Protein AF-A0A1X0VDM2-F1 (afdb_monomer)

Mean predicted aligned error: 9.05 Å

Secondary structure (DSSP, 8-state):
--GGGTTTEESSS-EE--HHHHHHHHHHHTTSS-GGGTSS---HHHHHHHHHHTT-EEE-TTS--TTPEEEESGGGGSSTT---EEEEESSSSSEEEE--SSTTS-TT--SEEEEHHHHHHHTT---EEEEE----

Foldseek 3Di:
DDPVLALFDQDVNHTAHDQVSQLVNVCVVVVLADCVQVVDDDAQLCSVVRLVVRVWDWDDQQAAAAFKKKKFWDNRPPDDPIDIGIFTARGRHFWTKTQDPDPPPDDPCRIDIDGRVVVCVVVVNTDMIIIGRPDD

Solvent-accessible surface area (backbone atoms only — not comparable to full-atom values): 7764 Å² total; per-residue (Å²): 133,71,71,78,53,43,81,38,35,64,66,93,81,50,59,41,38,46,26,38,40,40,44,57,51,51,38,49,75,69,61,70,44,67,68,69,66,73,75,48,96,75,45,55,54,45,46,66,59,51,40,48,74,57,58,31,43,81,46,58,90,92,68,52,38,58,69,18,37,40,43,32,22,58,70,27,46,72,46,95,88,31,64,51,50,30,26,29,25,73,35,71,62,52,40,28,38,29,31,44,95,71,75,84,84,54,87,88,55,43,63,45,79,45,51,42,62,68,51,36,54,75,64,71,60,55,56,74,50,34,34,39,78,76,75,133

Structure (mmCIF, N/CA/C/O backbone):
data_AF-A0A1X0VDM2-F1
#
_entry.id   AF-A0A1X0VDM2-F1
#
loop_
_atom_site.group_PDB
_atom_site.id
_atom_site.type_symbol
_atom_site.label_atom_id
_atom_site.label_alt_id
_atom_site.label_comp_id
_atom_site.label_asym_id
_atom_site.label_entity_id
_atom_site.label_seq_id
_atom_site.pdbx_PDB_ins_code
_atom_site.Cartn_x
_atom_site.Cartn_y
_atom_site.Cartn_z
_atom_site.occupancy
_atom_site.B_iso_or_equiv
_atom_site.auth_seq_id
_atom_site.auth_comp_id
_atom_site.auth_asym_id
_atom_site.auth_atom_id
_atom_site.pdbx_PDB_model_num
ATOM 1 N N . MET A 1 1 ? 23.380 7.566 5.201 1.00 39.78 1 MET A N 1
ATOM 2 C CA . MET A 1 1 ? 22.146 7.650 4.392 1.00 39.78 1 MET A CA 1
ATOM 3 C C . MET A 1 1 ? 21.214 8.584 5.144 1.00 39.78 1 MET A C 1
ATOM 5 O O . MET A 1 1 ? 21.012 8.347 6.327 1.00 39.78 1 MET A O 1
ATOM 9 N N . GLN A 1 2 ? 20.805 9.698 4.536 1.00 29.64 2 GLN A N 1
ATOM 10 C CA . GLN A 1 2 ? 20.009 10.733 5.207 1.00 29.64 2 GLN A CA 1
ATOM 11 C C . GLN A 1 2 ? 18.543 10.285 5.269 1.00 29.64 2 GLN A C 1
ATOM 13 O O . GLN A 1 2 ? 17.943 10.004 4.233 1.00 29.64 2 GLN A O 1
ATOM 18 N N . TRP A 1 3 ? 18.012 10.124 6.481 1.00 36.47 3 TRP A N 1
ATOM 19 C CA . TRP A 1 3 ? 16.689 9.534 6.732 1.00 36.47 3 TRP A CA 1
ATOM 20 C C . TRP A 1 3 ? 15.545 10.450 6.274 1.00 36.47 3 TRP A C 1
ATOM 22 O O . TRP A 1 3 ? 14.532 9.976 5.775 1.00 36.47 3 TRP A O 1
ATOM 32 N N . ASP A 1 4 ? 15.795 11.755 6.320 1.00 36.75 4 ASP A N 1
ATOM 33 C CA . ASP A 1 4 ? 15.017 12.868 5.770 1.00 36.75 4 ASP A CA 1
ATOM 34 C C . ASP A 1 4 ? 14.773 12.797 4.248 1.00 36.75 4 ASP A C 1
ATOM 36 O O . ASP A 1 4 ? 13.911 13.502 3.730 1.00 36.75 4 ASP A O 1
ATOM 40 N N . LEU A 1 5 ? 15.488 11.934 3.514 1.00 39.69 5 LEU A N 1
ATOM 41 C CA . LEU A 1 5 ? 15.290 11.747 2.070 1.00 39.69 5 LEU A CA 1
ATOM 42 C C . LEU A 1 5 ? 14.244 10.676 1.716 1.00 39.69 5 LEU A C 1
ATOM 44 O O . LEU A 1 5 ? 13.891 10.568 0.542 1.00 39.69 5 LEU A O 1
ATOM 48 N N . ARG A 1 6 ? 13.749 9.896 2.691 1.00 48.69 6 ARG A N 1
ATOM 49 C CA . ARG A 1 6 ? 12.712 8.870 2.465 1.00 48.69 6 ARG A CA 1
ATOM 50 C C . ARG A 1 6 ? 11.287 9.420 2.479 1.00 48.69 6 ARG A C 1
ATOM 52 O O . ARG A 1 6 ? 10.443 8.949 1.722 1.00 48.69 6 ARG A O 1
ATOM 59 N N . ASP A 1 7 ? 11.039 10.453 3.277 1.00 48.81 7 ASP A N 1
ATOM 60 C CA . ASP A 1 7 ? 9.695 10.978 3.565 1.00 48.81 7 ASP A CA 1
ATOM 61 C C . ASP A 1 7 ? 9.155 11.958 2.505 1.00 48.81 7 ASP A C 1
ATOM 63 O O . ASP A 1 7 ? 8.224 12.723 2.765 1.00 48.81 7 ASP A O 1
ATOM 67 N N . GLY A 1 8 ? 9.729 11.944 1.299 1.00 48.22 8 GLY A N 1
ATOM 68 C CA . GLY A 1 8 ? 9.363 12.849 0.214 1.00 48.22 8 GLY A CA 1
ATOM 69 C C . GLY A 1 8 ? 10.440 13.886 -0.088 1.00 48.22 8 GLY A C 1
ATOM 70 O O . GLY A 1 8 ? 10.322 15.048 0.304 1.00 48.22 8 GLY A O 1
ATOM 71 N N . LYS A 1 9 ? 11.469 13.514 -0.858 1.00 46.72 9 LYS A N 1
ATOM 72 C CA . LYS A 1 9 ? 12.437 14.499 -1.364 1.00 46.72 9 LYS A CA 1
ATOM 73 C C . LYS A 1 9 ? 11.726 15.451 -2.329 1.00 46.72 9 LYS A C 1
ATOM 75 O O . LYS A 1 9 ? 11.264 14.999 -3.372 1.00 46.72 9 LYS A O 1
ATOM 80 N N . GLN A 1 10 ? 11.688 16.753 -2.042 1.00 44.59 10 GLN A N 1
ATOM 81 C CA . GLN A 1 10 ? 11.308 17.753 -3.047 1.00 44.59 10 GLN A CA 1
ATOM 82 C C . GLN A 1 10 ? 12.467 17.995 -4.026 1.00 44.59 10 GLN A C 1
ATOM 84 O O . GLN A 1 10 ? 13.586 18.269 -3.598 1.00 44.59 10 GLN A O 1
ATOM 89 N N . ALA A 1 11 ? 12.193 17.858 -5.325 1.00 46.78 11 ALA A N 1
ATOM 90 C CA . ALA A 1 11 ? 13.098 18.061 -6.460 1.00 46.78 11 ALA A CA 1
ATOM 91 C C . ALA A 1 11 ? 13.665 19.488 -6.654 1.00 46.78 11 ALA A C 1
ATOM 93 O O . ALA A 1 11 ? 14.471 19.956 -5.861 1.00 46.78 11 ALA A O 1
ATOM 94 N N . ASP A 1 12 ? 13.406 20.246 -7.728 1.00 52.31 12 ASP A N 1
ATOM 95 C CA . ASP A 1 12 ? 12.441 20.187 -8.858 1.00 52.31 12 ASP A CA 1
ATOM 96 C C . ASP A 1 12 ? 10.944 20.471 -8.570 1.00 52.31 12 ASP A C 1
ATOM 98 O O . ASP A 1 12 ? 10.177 20.662 -9.510 1.00 52.31 12 ASP A O 1
ATOM 102 N N . LYS A 1 13 ? 10.554 20.657 -7.296 1.00 49.94 13 LYS A N 1
ATOM 103 C CA . LYS A 1 13 ? 9.160 20.814 -6.799 1.00 49.94 13 LYS A CA 1
ATOM 104 C C . LYS A 1 13 ? 8.282 19.550 -6.862 1.00 49.94 13 LYS A C 1
ATOM 106 O O . LYS A 1 13 ? 7.169 19.590 -6.341 1.00 49.94 13 LYS A O 1
ATOM 111 N N . THR A 1 14 ? 8.752 18.431 -7.413 1.00 44.50 14 THR A N 1
ATOM 112 C CA . THR A 1 14 ? 8.090 17.122 -7.295 1.00 44.50 14 THR A CA 1
ATOM 113 C C . THR A 1 14 ? 8.536 16.421 -6.012 1.00 44.50 14 THR A C 1
ATOM 115 O O . THR A 1 14 ? 9.723 16.417 -5.693 1.00 44.50 14 THR A O 1
ATOM 118 N N . THR A 1 15 ? 7.600 15.829 -5.267 1.00 51.06 15 THR A N 1
ATOM 119 C CA . THR A 1 15 ? 7.900 15.040 -4.062 1.00 51.06 15 THR A CA 1
ATOM 120 C C . THR A 1 15 ? 8.117 13.573 -4.439 1.00 51.06 15 THR A C 1
ATOM 122 O O . THR A 1 15 ? 7.184 12.910 -4.886 1.00 51.06 15 THR A O 1
ATOM 125 N N . TYR A 1 16 ? 9.335 13.064 -4.256 1.00 52.09 16 TYR A N 1
ATOM 126 C CA . TYR A 1 16 ? 9.711 11.679 -4.553 1.00 52.09 16 TYR A CA 1
ATOM 127 C C . TYR A 1 16 ? 9.635 10.811 -3.290 1.00 52.09 16 TYR A C 1
ATOM 129 O O . TYR A 1 16 ? 10.348 11.080 -2.323 1.00 52.09 16 TYR A O 1
ATOM 137 N N . PHE A 1 17 ? 8.805 9.766 -3.318 1.00 59.94 17 PHE A N 1
ATOM 138 C CA . PHE A 1 17 ? 8.637 8.792 -2.233 1.00 59.94 17 PHE A CA 1
ATOM 139 C C . PHE A 1 17 ? 9.141 7.406 -2.656 1.00 59.94 17 PHE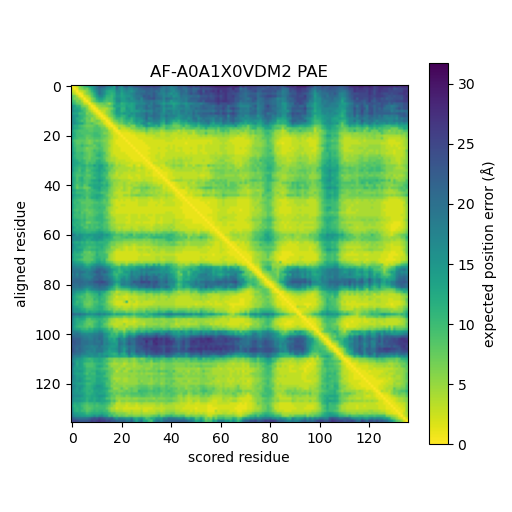 A C 1
ATOM 141 O O . PHE A 1 17 ? 8.863 6.979 -3.777 1.00 59.94 17 PHE A O 1
ATOM 148 N N . ASP A 1 18 ? 9.767 6.653 -1.747 1.00 65.94 18 ASP A N 1
ATOM 149 C CA . ASP A 1 18 ? 9.856 5.191 -1.891 1.00 65.94 18 ASP A CA 1
ATOM 150 C C . ASP A 1 18 ? 8.432 4.589 -1.882 1.00 65.94 18 ASP A C 1
ATOM 152 O O . ASP A 1 18 ? 7.513 5.165 -1.293 1.00 65.94 18 ASP A O 1
ATOM 156 N N . CYS A 1 19 ? 8.229 3.412 -2.491 1.00 71.00 19 CYS A N 1
ATOM 157 C CA . CYS A 1 19 ? 6.906 2.762 -2.525 1.00 71.00 19 CYS A CA 1
ATOM 158 C C . CYS A 1 19 ? 6.287 2.600 -1.125 1.00 71.00 19 CYS A C 1
ATOM 160 O O . CYS A 1 19 ? 5.127 2.958 -0.924 1.00 71.00 19 CYS A O 1
ATOM 162 N N . SER A 1 20 ? 7.086 2.172 -0.141 1.00 73.19 20 SER A N 1
ATOM 163 C CA . SER A 1 20 ? 6.630 2.068 1.247 1.00 73.19 20 SER A CA 1
ATOM 164 C C . SER A 1 20 ? 6.388 3.444 1.863 1.00 73.19 20 SER A C 1
ATOM 166 O O . SER A 1 20 ? 5.318 3.664 2.418 1.00 73.19 20 SER A O 1
ATOM 168 N N . SER A 1 21 ? 7.306 4.404 1.720 1.00 72.56 21 SER A N 1
ATOM 169 C CA . SER A 1 21 ? 7.136 5.763 2.260 1.00 72.56 21 SER A CA 1
ATOM 170 C C . SER A 1 21 ? 5.873 6.469 1.748 1.00 72.56 21 SER A C 1
ATOM 172 O O . SER A 1 21 ? 5.241 7.200 2.509 1.00 72.56 21 SER A O 1
ATOM 174 N N . PHE A 1 22 ? 5.445 6.205 0.507 1.00 77.38 22 PHE A N 1
ATOM 175 C CA . PHE A 1 22 ? 4.149 6.666 -0.002 1.00 77.38 22 PHE A CA 1
ATOM 176 C C . PHE A 1 22 ? 2.979 6.109 0.825 1.00 77.38 22 PHE A C 1
ATOM 178 O O . PHE A 1 22 ? 2.132 6.882 1.273 1.00 77.38 22 PHE A O 1
ATOM 185 N N . VAL A 1 23 ? 2.963 4.797 1.096 1.00 83.56 23 VAL A N 1
ATOM 186 C CA . VAL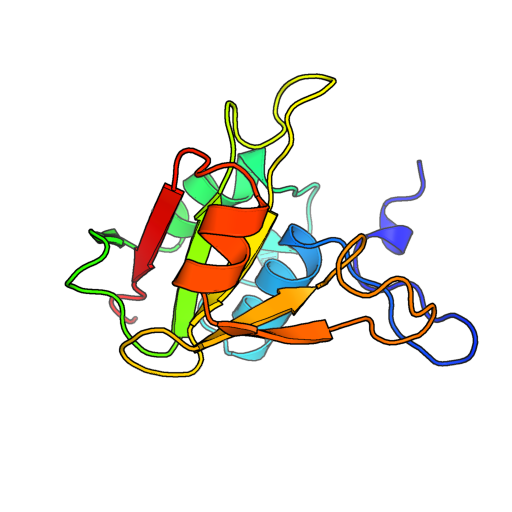 A 1 23 ? 1.961 4.178 1.978 1.00 83.56 23 VAL A CA 1
ATOM 187 C C . VAL A 1 23 ? 2.022 4.799 3.374 1.00 83.56 23 VAL A C 1
ATOM 189 O O . VAL A 1 23 ? 0.997 5.265 3.869 1.00 83.56 23 VAL A O 1
ATOM 192 N N . TYR A 1 24 ? 3.210 4.902 3.984 1.00 81.69 24 TYR A N 1
ATOM 193 C CA . TYR A 1 24 ? 3.343 5.463 5.334 1.00 81.69 24 TYR A CA 1
ATOM 194 C C . TYR A 1 24 ? 2.799 6.903 5.426 1.00 81.69 24 TYR A C 1
ATOM 196 O O . TYR A 1 24 ? 2.100 7.256 6.383 1.00 81.69 24 TYR A O 1
ATOM 204 N N . TYR A 1 25 ? 3.075 7.724 4.408 1.00 79.12 25 TYR A N 1
ATOM 205 C CA . TYR A 1 25 ? 2.565 9.088 4.293 1.00 79.12 25 TYR A CA 1
ATOM 206 C C . TYR A 1 25 ? 1.036 9.126 4.148 1.00 79.12 25 TYR A C 1
ATOM 208 O O . TYR A 1 25 ? 0.375 9.869 4.879 1.00 79.12 25 TYR A O 1
ATOM 216 N N . VAL A 1 26 ? 0.464 8.319 3.245 1.00 82.06 26 VAL A N 1
ATOM 217 C CA . VAL A 1 26 ? -0.988 8.259 3.001 1.00 82.06 26 VAL A CA 1
ATOM 218 C C . VAL A 1 26 ? -1.739 7.806 4.251 1.00 82.06 26 VAL A C 1
ATOM 220 O O . VAL A 1 26 ? -2.682 8.483 4.656 1.00 82.06 26 VAL A O 1
ATOM 223 N N . LEU A 1 27 ? -1.297 6.735 4.915 1.00 85.44 27 LEU A N 1
ATOM 224 C CA . LEU A 1 27 ? -1.956 6.214 6.118 1.00 85.44 27 LEU A CA 1
ATOM 225 C C . LEU A 1 27 ? -1.930 7.215 7.279 1.00 85.44 27 LEU A C 1
ATOM 227 O O . LEU A 1 27 ? -2.943 7.410 7.952 1.00 85.44 27 LEU A O 1
ATOM 231 N N . ASN A 1 28 ? -0.811 7.922 7.471 1.00 83.94 28 ASN A N 1
ATOM 232 C CA . ASN A 1 28 ? -0.726 8.979 8.479 1.00 83.94 28 ASN A CA 1
ATOM 233 C C . ASN A 1 28 ? -1.610 10.190 8.126 1.00 83.94 28 ASN A C 1
ATOM 235 O O . ASN A 1 28 ? -2.248 10.76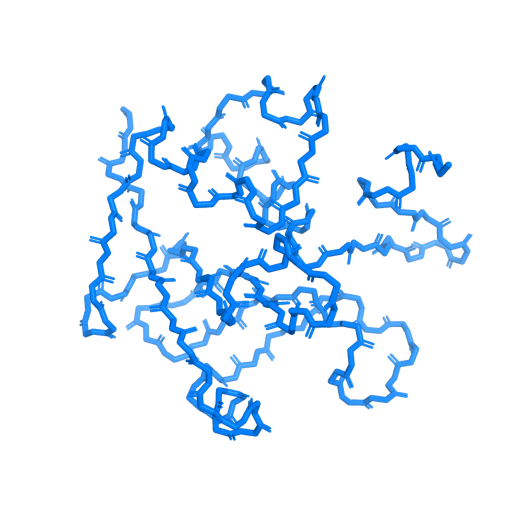2 9.006 1.00 83.94 28 ASN A O 1
ATOM 239 N N . LYS A 1 29 ? -1.695 10.577 6.844 1.00 81.75 29 LYS A N 1
ATOM 240 C CA . LYS A 1 29 ? -2.586 11.661 6.391 1.00 81.75 29 LYS A CA 1
ATOM 241 C C . LYS A 1 29 ? -4.069 11.300 6.470 1.00 81.75 29 LYS A C 1
ATOM 243 O O . LYS A 1 29 ? -4.875 12.188 6.725 1.00 81.75 29 LYS A O 1
ATOM 248 N N . ALA A 1 30 ? -4.413 10.028 6.290 1.00 81.75 30 ALA A N 1
ATOM 249 C CA . ALA A 1 30 ? -5.764 9.502 6.466 1.00 81.75 30 ALA A CA 1
ATOM 250 C C . ALA A 1 30 ? -6.156 9.306 7.944 1.00 81.75 30 ALA A C 1
ATOM 252 O O . ALA A 1 30 ? -7.320 9.047 8.230 1.00 81.75 30 ALA A O 1
ATOM 253 N N . GLY A 1 31 ? -5.205 9.400 8.885 1.00 84.38 31 GLY A N 1
ATOM 254 C CA . GLY A 1 31 ? -5.434 9.085 10.300 1.00 84.38 31 GLY A CA 1
ATOM 255 C C . GLY A 1 31 ? -5.636 7.589 10.579 1.00 84.38 31 GLY A C 1
ATOM 256 O O . GLY A 1 31 ? -6.088 7.224 11.661 1.00 84.38 31 GLY A O 1
ATOM 257 N N . ALA A 1 32 ? -5.294 6.720 9.623 1.00 83.62 32 ALA A N 1
ATOM 258 C CA . ALA A 1 32 ? -5.556 5.281 9.680 1.00 83.62 32 ALA A CA 1
ATOM 259 C C . ALA A 1 32 ? -4.564 4.500 10.572 1.00 83.62 32 ALA A C 1
ATOM 261 O O . ALA A 1 32 ? -4.693 3.288 10.742 1.00 83.62 32 ALA A O 1
ATOM 262 N N . TRP A 1 33 ? -3.577 5.193 11.150 1.00 86.38 33 TRP A N 1
ATOM 263 C CA . TRP A 1 33 ? -2.667 4.690 12.180 1.00 86.38 33 TRP A CA 1
ATOM 264 C C . TRP A 1 33 ? -2.014 5.848 12.959 1.00 86.38 33 TRP A C 1
ATOM 266 O O . TRP A 1 33 ? -2.349 7.013 12.747 1.00 86.38 33 TRP A O 1
ATOM 276 N N . ASP A 1 34 ? -1.092 5.543 13.874 1.00 83.81 34 ASP A N 1
ATOM 277 C CA . ASP A 1 34 ? -0.434 6.541 14.727 1.00 83.81 34 ASP A CA 1
ATOM 278 C C . ASP A 1 34 ? 0.817 7.187 14.087 1.00 83.81 34 ASP A C 1
ATOM 280 O O . ASP A 1 34 ? 1.602 6.538 13.398 1.00 83.81 34 ASP A O 1
ATOM 284 N N . ASN A 1 35 ? 1.063 8.470 14.369 1.00 80.38 35 ASN A N 1
ATOM 285 C CA . ASN A 1 35 ? 2.203 9.220 13.819 1.00 80.38 35 ASN A CA 1
ATOM 286 C C . ASN A 1 35 ? 3.577 8.718 14.332 1.00 80.38 35 ASN A C 1
ATOM 288 O O . ASN A 1 35 ? 4.617 9.060 13.773 1.00 80.38 35 ASN A O 1
ATOM 292 N N . SER A 1 36 ? 3.626 7.888 15.380 1.00 81.44 36 SER A N 1
ATOM 293 C CA . SER A 1 36 ? 4.855 7.204 15.811 1.00 81.44 36 SER A CA 1
ATOM 294 C C . SER A 1 36 ? 5.468 6.313 14.724 1.00 81.44 36 SER A C 1
ATOM 296 O O . SER A 1 36 ? 6.694 6.200 14.685 1.00 81.44 36 SER A O 1
ATOM 298 N N . TYR A 1 37 ? 4.671 5.771 13.794 1.00 80.12 37 TYR A N 1
ATOM 299 C CA . TYR A 1 37 ? 5.173 4.978 12.664 1.00 80.12 37 TYR A CA 1
ATOM 300 C C . TYR A 1 37 ? 6.061 5.791 11.702 1.00 80.12 37 TYR A C 1
ATOM 302 O O . TYR A 1 37 ? 7.014 5.241 11.154 1.00 80.12 37 TYR A O 1
ATOM 310 N N . LEU A 1 38 ? 5.828 7.105 11.565 1.00 75.62 38 LEU A N 1
ATOM 311 C CA . LEU A 1 38 ? 6.699 8.016 10.803 1.00 75.62 38 LEU A CA 1
ATOM 312 C C . LEU A 1 38 ? 7.926 8.499 11.591 1.00 75.62 38 LEU A C 1
ATOM 314 O O . LEU A 1 38 ? 8.907 8.936 11.002 1.00 75.62 38 LEU A O 1
ATOM 318 N N . ARG A 1 39 ? 7.906 8.437 12.927 1.00 75.56 39 ARG A N 1
ATOM 319 C CA . ARG A 1 39 ? 8.973 8.992 13.788 1.00 75.56 39 ARG A CA 1
ATOM 320 C C . ARG A 1 39 ? 10.170 8.056 13.984 1.00 75.56 39 ARG A C 1
ATOM 322 O O . ARG A 1 39 ? 11.008 8.304 14.850 1.00 75.56 39 ARG A O 1
ATOM 329 N N . ARG A 1 40 ? 10.256 6.981 13.201 1.00 75.56 40 ARG A N 1
ATOM 330 C CA . ARG A 1 40 ? 11.345 6.000 13.236 1.00 75.56 40 ARG A CA 1
ATOM 331 C C . ARG A 1 40 ? 11.689 5.486 11.844 1.00 75.56 40 ARG A C 1
ATOM 333 O O . ARG A 1 40 ? 10.923 5.656 10.897 1.00 75.56 40 ARG A O 1
ATOM 340 N N . SER A 1 41 ? 12.812 4.777 11.746 1.00 69.25 41 SER A N 1
ATOM 341 C CA . SER A 1 41 ? 13.168 4.017 10.550 1.00 69.25 41 SER A CA 1
ATOM 342 C C . SER A 1 41 ? 12.044 3.053 10.161 1.00 69.25 41 SER A C 1
ATOM 344 O O . SER A 1 41 ? 11.558 2.266 10.979 1.00 69.25 41 SER A O 1
ATOM 346 N N . HIS A 1 42 ? 11.656 3.121 8.892 1.00 69.00 42 HIS A N 1
ATOM 347 C CA . HIS A 1 42 ? 10.623 2.293 8.294 1.00 69.00 42 HIS A CA 1
ATOM 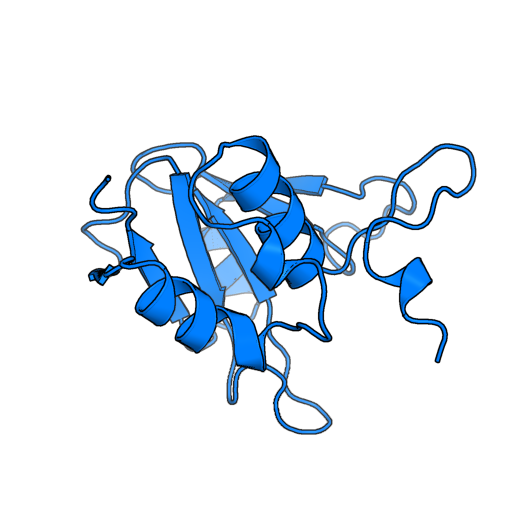348 C C . HIS A 1 42 ? 10.955 1.985 6.824 1.00 69.00 42 HIS A C 1
ATOM 350 O O . HIS A 1 42 ? 11.735 2.703 6.186 1.00 69.00 42 HIS A O 1
ATOM 356 N N . TYR A 1 43 ? 10.448 0.856 6.325 1.00 72.50 43 TYR A N 1
ATOM 357 C CA . TYR A 1 43 ? 10.590 0.358 4.951 1.00 72.50 43 TYR A CA 1
ATOM 358 C C . TYR A 1 43 ? 9.573 -0.767 4.689 1.00 72.50 43 TYR A C 1
ATOM 360 O O . TYR A 1 43 ? 8.847 -1.173 5.593 1.00 72.50 43 TYR A O 1
ATOM 368 N N . THR A 1 44 ? 9.535 -1.316 3.473 1.00 73.56 44 THR A N 1
ATOM 369 C CA . THR A 1 44 ? 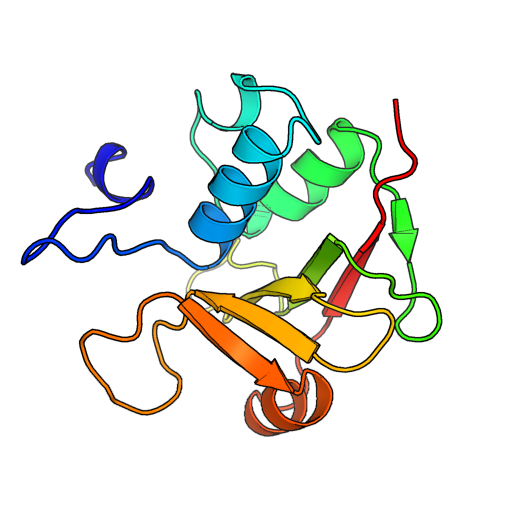8.611 -2.402 3.090 1.00 73.56 44 THR A CA 1
ATOM 370 C C . THR A 1 44 ? 8.629 -3.592 4.061 1.00 73.56 44 THR A C 1
ATOM 372 O O . THR A 1 44 ? 7.574 -4.112 4.410 1.00 73.56 44 THR A O 1
ATOM 375 N N . GLY A 1 45 ? 9.805 -3.965 4.575 1.00 72.75 45 GLY A N 1
ATOM 376 C CA . GLY A 1 45 ? 9.966 -5.079 5.513 1.00 72.75 45 GLY A CA 1
ATOM 377 C C . GLY A 1 45 ? 9.434 -4.810 6.922 1.00 72.75 45 GLY A C 1
ATOM 378 O O . GLY A 1 45 ? 9.110 -5.760 7.626 1.00 72.75 45 GLY A O 1
ATOM 379 N N . THR A 1 46 ? 9.285 -3.544 7.331 1.00 80.62 46 THR A N 1
ATOM 380 C CA . THR A 1 46 ? 8.558 -3.195 8.566 1.00 80.62 46 THR A CA 1
ATOM 381 C C . THR A 1 46 ? 7.066 -3.003 8.321 1.00 80.62 46 THR A C 1
ATOM 383 O O . THR A 1 46 ? 6.281 -3.258 9.227 1.00 80.62 46 THR A O 1
ATOM 386 N N . LEU A 1 47 ? 6.656 -2.607 7.107 1.00 84.44 47 LEU A N 1
ATOM 387 C CA . LEU A 1 47 ? 5.271 -2.234 6.798 1.00 84.44 47 LEU A CA 1
ATOM 388 C C . LEU A 1 47 ? 4.256 -3.323 7.174 1.00 84.44 47 LEU A C 1
ATOM 390 O O . LEU A 1 47 ? 3.253 -3.001 7.801 1.00 84.44 47 LEU A O 1
ATOM 394 N N . ARG A 1 48 ? 4.528 -4.603 6.869 1.00 86.44 48 ARG A N 1
ATOM 395 C CA . ARG A 1 48 ? 3.633 -5.718 7.243 1.00 86.44 48 ARG A CA 1
ATOM 396 C C . ARG A 1 48 ? 3.386 -5.770 8.753 1.00 86.44 48 ARG A C 1
ATOM 398 O O . ARG A 1 48 ? 2.240 -5.805 9.187 1.00 86.44 48 ARG A O 1
ATOM 405 N N . GLN A 1 49 ? 4.450 -5.741 9.554 1.00 86.56 49 GLN A N 1
ATOM 406 C CA . GLN A 1 49 ? 4.326 -5.783 11.012 1.00 86.56 49 GLN A CA 1
ATOM 407 C C . GLN A 1 49 ? 3.686 -4.503 11.567 1.00 86.56 49 GLN A C 1
ATOM 409 O O . GLN A 1 49 ? 2.955 -4.561 12.551 1.00 86.56 49 GLN A O 1
ATOM 414 N N . ASP A 1 50 ? 3.928 -3.360 10.929 1.00 88.44 50 ASP A N 1
ATOM 415 C CA . ASP A 1 50 ? 3.405 -2.060 11.351 1.00 88.44 50 ASP A CA 1
ATOM 416 C C . ASP A 1 50 ? 1.895 -1.943 11.114 1.00 88.44 50 ASP A C 1
ATOM 418 O O . ASP A 1 50 ? 1.185 -1.431 11.976 1.00 88.44 50 ASP A O 1
ATOM 422 N N . LEU A 1 51 ? 1.391 -2.491 10.004 1.00 89.00 51 LEU A N 1
ATOM 423 C CA . LEU A 1 51 ? -0.042 -2.624 9.728 1.00 89.00 51 LEU A CA 1
ATOM 424 C C . LEU A 1 51 ? -0.721 -3.532 10.762 1.00 89.00 51 LEU A C 1
ATOM 426 O O . LEU A 1 51 ? -1.687 -3.114 11.399 1.00 89.00 51 LEU A O 1
ATOM 430 N N . LEU A 1 52 ? -0.169 -4.728 11.003 1.00 88.94 52 LEU A N 1
ATOM 431 C CA . LEU A 1 52 ? -0.682 -5.664 12.014 1.00 88.94 52 LEU A CA 1
ATOM 432 C C . LEU A 1 52 ? -0.692 -5.034 13.422 1.00 88.94 52 LEU A C 1
ATOM 434 O O . LEU A 1 52 ? -1.690 -5.112 14.135 1.00 88.94 52 LEU A O 1
ATOM 438 N N . ASN A 1 53 ? 0.379 -4.331 13.805 1.00 89.06 53 ASN A N 1
ATOM 439 C CA . ASN A 1 53 ? 0.465 -3.605 15.079 1.00 89.06 53 ASN A CA 1
ATOM 440 C C . ASN A 1 53 ? -0.490 -2.399 15.153 1.00 89.06 53 ASN A C 1
ATOM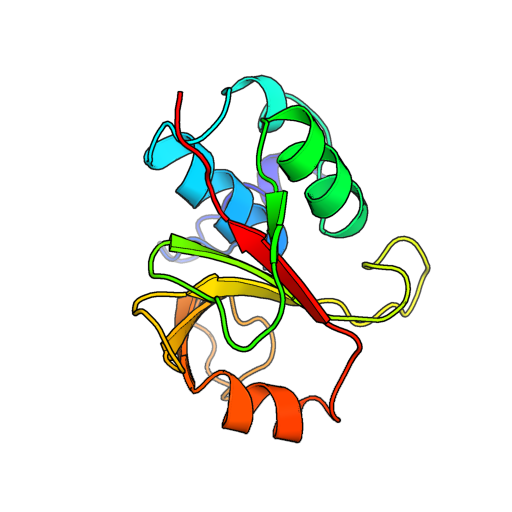 442 O O . ASN A 1 53 ? -0.885 -1.989 16.244 1.00 89.06 53 ASN A O 1
ATOM 446 N N . ALA A 1 54 ? -0.857 -1.806 14.013 1.00 88.12 54 ALA A N 1
ATOM 447 C CA . ALA A 1 54 ? -1.871 -0.759 13.919 1.00 88.12 54 ALA A CA 1
ATOM 448 C C . ALA A 1 54 ? -3.315 -1.303 13.944 1.00 88.12 54 ALA A C 1
ATOM 450 O O . ALA A 1 54 ? -4.247 -0.499 13.955 1.00 88.12 54 ALA A O 1
ATOM 451 N N . GLY A 1 55 ? -3.501 -2.628 13.988 1.00 88.81 55 GLY A N 1
ATOM 452 C CA . GLY A 1 55 ? -4.806 -3.294 14.030 1.00 88.81 55 GLY A CA 1
ATOM 453 C C . GLY A 1 55 ? -5.380 -3.663 12.660 1.00 88.81 55 GLY A C 1
ATOM 454 O O . GLY A 1 55 ? -6.536 -4.059 12.586 1.00 88.81 55 GLY A O 1
ATOM 455 N N . TRP A 1 56 ? -4.605 -3.541 11.580 1.00 91.75 56 TRP A N 1
ATOM 456 C CA . TRP A 1 56 ? -5.035 -3.983 10.253 1.00 91.75 56 TRP A CA 1
ATOM 457 C C . TRP A 1 56 ? -5.001 -5.511 10.163 1.00 91.75 56 TRP A C 1
ATOM 459 O O . TRP A 1 56 ? -4.144 -6.157 10.769 1.00 91.75 56 TRP A O 1
ATOM 469 N N . VAL A 1 57 ? -5.902 -6.087 9.369 1.00 91.81 57 VAL A N 1
ATOM 470 C CA . VAL A 1 57 ? -5.988 -7.540 9.152 1.00 91.81 57 VAL A CA 1
ATOM 471 C C . VAL A 1 57 ? -5.546 -7.900 7.744 1.00 91.81 57 VAL A C 1
ATOM 473 O O . VAL A 1 57 ? -5.783 -7.150 6.802 1.00 91.81 57 VAL A O 1
ATOM 476 N N . GLU A 1 58 ? -4.901 -9.052 7.598 1.00 91.38 58 GLU A N 1
ATOM 477 C CA . GLU A 1 58 ? -4.533 -9.584 6.288 1.00 91.38 58 GLU A CA 1
ATOM 478 C C . GLU A 1 58 ? -5.772 -10.189 5.604 1.00 91.38 58 GLU A C 1
ATOM 480 O O . GLU A 1 58 ? -6.525 -10.932 6.236 1.00 91.38 58 GLU A O 1
ATOM 485 N N . VAL A 1 59 ? -5.992 -9.856 4.331 1.00 89.69 59 VAL A N 1
ATOM 486 C CA . VAL A 1 59 ? -7.117 -10.328 3.508 1.00 89.69 59 VAL A CA 1
ATOM 487 C C . VAL A 1 59 ? -6.607 -10.974 2.220 1.00 89.69 59 VAL A C 1
ATOM 489 O O . VAL A 1 59 ? -5.517 -10.659 1.738 1.00 89.69 59 VAL A O 1
ATOM 492 N N . ASP A 1 60 ? -7.386 -11.898 1.655 1.00 86.12 60 ASP A N 1
ATOM 493 C CA . ASP A 1 60 ? -7.072 -12.487 0.352 1.00 86.12 60 ASP A CA 1
ATOM 494 C C . ASP A 1 60 ? -7.512 -11.588 -0.818 1.00 86.12 60 ASP A C 1
ATOM 496 O O . ASP A 1 60 ? -8.283 -10.640 -0.659 1.00 86.12 60 ASP A O 1
ATOM 500 N N . GLY A 1 61 ? -7.017 -11.901 -2.019 1.00 78.19 61 GLY A N 1
ATOM 501 C CA . GLY A 1 61 ? -7.232 -11.096 -3.225 1.00 78.19 61 GLY A CA 1
ATOM 502 C C . GLY A 1 61 ? -8.678 -10.970 -3.707 1.00 78.19 61 GLY A C 1
ATOM 503 O O . GLY A 1 61 ? -8.943 -10.110 -4.538 1.00 78.19 61 GLY A O 1
ATOM 504 N N . ASN A 1 62 ? -9.616 -11.776 -3.200 1.00 79.25 62 ASN A N 1
ATOM 505 C CA . ASN A 1 62 ? -11.037 -11.662 -3.546 1.00 79.25 62 ASN A CA 1
ATOM 506 C C . ASN A 1 62 ? -11.804 -10.728 -2.595 1.00 79.25 62 ASN A C 1
ATOM 508 O O . ASN A 1 62 ? -12.952 -10.388 -2.875 1.00 79.25 62 ASN A O 1
ATOM 512 N N . HIS A 1 63 ? -11.189 -10.331 -1.477 1.00 83.69 63 HIS A N 1
ATOM 513 C CA . HIS A 1 63 ? -11.802 -9.507 -0.432 1.00 83.69 63 HIS A CA 1
ATOM 514 C C . HIS A 1 63 ? -11.200 -8.092 -0.345 1.00 83.69 63 HIS A C 1
ATOM 516 O O . HIS A 1 63 ? -11.523 -7.344 0.579 1.00 83.69 63 HIS A O 1
ATOM 522 N N . VAL A 1 64 ? -10.359 -7.706 -1.314 1.00 86.56 64 VAL A N 1
ATOM 523 C CA . VAL A 1 64 ? -9.752 -6.369 -1.373 1.00 86.56 64 VAL A CA 1
ATOM 524 C C . VAL A 1 64 ? -10.801 -5.269 -1.542 1.00 86.56 64 VAL A C 1
ATOM 526 O O . VAL A 1 64 ? -11.729 -5.353 -2.348 1.00 86.56 64 VAL A O 1
ATOM 529 N N . SER A 1 65 ? -10.635 -4.214 -0.758 1.00 87.94 65 SER A N 1
ATOM 530 C CA . SER A 1 65 ? -11.519 -3.056 -0.691 1.00 87.94 65 SER A CA 1
ATOM 531 C C . SER A 1 65 ? -10.751 -1.752 -0.896 1.00 87.94 65 SER A C 1
ATOM 533 O O . SER A 1 65 ? -9.537 -1.662 -0.712 1.00 87.94 65 SER A O 1
ATOM 535 N N . LYS A 1 66 ? -11.477 -0.688 -1.244 1.00 89.50 66 LYS A N 1
ATOM 536 C CA . LYS A 1 66 ? -10.909 0.652 -1.371 1.00 89.50 66 LYS A CA 1
ATOM 537 C C . LYS A 1 66 ? -10.224 1.091 -0.074 1.00 89.50 66 LYS A C 1
ATOM 539 O O . LYS A 1 66 ? -10.871 1.212 0.964 1.00 89.50 66 LYS A O 1
ATOM 544 N N . GLY A 1 67 ? -8.954 1.469 -0.183 1.00 87.31 67 GLY A N 1
ATOM 545 C CA . GLY A 1 67 ? -8.105 1.881 0.935 1.00 87.31 67 GLY A CA 1
ATOM 546 C C . GLY A 1 67 ? -7.203 0.770 1.472 1.00 87.31 67 GLY A C 1
ATOM 547 O O . GLY A 1 67 ? -6.306 1.076 2.258 1.00 87.31 6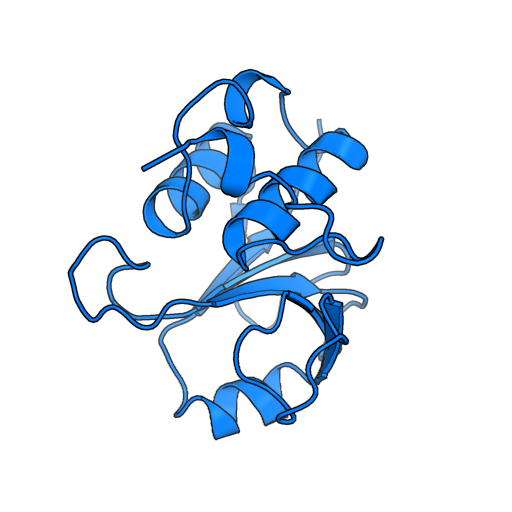7 GLY A O 1
ATOM 548 N N . ASP A 1 68 ? -7.386 -0.475 1.026 1.00 91.38 68 ASP A N 1
ATOM 549 C CA . ASP A 1 68 ? -6.543 -1.594 1.436 1.00 91.38 68 ASP A CA 1
ATOM 550 C C . ASP A 1 68 ? -5.115 -1.414 0.927 1.00 91.38 68 ASP A C 1
ATOM 552 O O . ASP A 1 68 ? -4.881 -0.917 -0.177 1.00 91.38 68 ASP A O 1
ATOM 556 N N . VAL A 1 69 ? -4.144 -1.824 1.736 1.00 90.69 69 VAL A N 1
ATOM 557 C CA . VAL A 1 69 ? -2.721 -1.728 1.406 1.00 90.69 69 VAL A CA 1
ATOM 558 C C . VAL A 1 69 ? -2.271 -3.035 0.779 1.00 90.69 69 VAL A C 1
ATOM 560 O O . VAL A 1 69 ? -2.469 -4.096 1.366 1.00 90.69 69 VAL A O 1
ATOM 563 N N . PHE A 1 70 ? -1.602 -2.966 -0.370 1.00 89.44 70 PHE A N 1
ATOM 564 C CA . PHE A 1 70 ? -0.927 -4.126 -0.942 1.00 89.44 70 PHE A CA 1
ATOM 565 C C . PHE A 1 70 ? 0.573 -4.103 -0.645 1.00 89.44 70 PHE A C 1
ATOM 567 O O . PHE A 1 70 ? 1.230 -3.056 -0.681 1.00 89.44 70 PHE A O 1
ATOM 574 N N . ILE A 1 71 ? 1.120 -5.290 -0.390 1.00 87.88 71 ILE A N 1
ATOM 575 C CA . ILE A 1 71 ? 2.550 -5.551 -0.269 1.00 87.88 71 ILE A CA 1
ATOM 576 C C . ILE A 1 71 ? 2.894 -6.714 -1.190 1.00 87.88 71 ILE A C 1
ATOM 578 O O . ILE A 1 71 ? 2.383 -7.816 -1.025 1.00 87.88 71 ILE A O 1
ATOM 582 N N . TRP A 1 72 ? 3.778 -6.470 -2.148 1.00 84.25 72 TRP A N 1
ATOM 583 C CA . TRP A 1 72 ? 4.333 -7.465 -3.054 1.00 84.25 72 TRP A CA 1
ATOM 584 C C . TRP A 1 72 ? 5.813 -7.714 -2.754 1.00 84.25 72 TRP A C 1
ATOM 586 O O . TRP A 1 72 ? 6.548 -6.781 -2.413 1.00 84.25 72 TRP A O 1
ATOM 596 N N . GLY A 1 73 ? 6.272 -8.935 -3.018 1.00 72.06 73 GLY A N 1
ATOM 597 C CA . GLY A 1 73 ? 7.680 -9.262 -3.225 1.00 72.06 73 GLY A CA 1
ATOM 598 C C . GLY A 1 73 ? 8.335 -10.116 -2.144 1.00 72.06 73 GLY A C 1
ATOM 599 O O . GLY A 1 73 ? 8.129 -9.927 -0.944 1.00 72.06 73 GLY A O 1
ATOM 600 N N . ASN A 1 74 ? 9.203 -11.022 -2.595 1.00 61.28 74 ASN A N 1
ATOM 601 C CA . ASN A 1 74 ? 9.868 -12.007 -1.749 1.00 61.28 74 ASN A CA 1
ATOM 602 C C . ASN A 1 74 ? 10.754 -11.331 -0.687 1.00 61.28 74 ASN A C 1
ATOM 604 O O . ASN A 1 74 ? 11.537 -10.421 -0.984 1.00 61.28 74 ASN A O 1
ATOM 608 N N . ASN A 1 75 ? 10.664 -11.815 0.554 1.00 60.16 75 ASN A N 1
ATOM 609 C CA . ASN A 1 75 ? 11.362 -11.282 1.732 1.00 60.16 75 ASN A CA 1
ATOM 610 C C . ASN A 1 75 ? 11.075 -9.796 2.051 1.00 60.16 75 ASN A C 1
ATOM 612 O O . ASN A 1 75 ? 11.797 -9.215 2.859 1.00 60.16 75 ASN A O 1
ATOM 616 N N . TYR A 1 76 ? 10.074 -9.155 1.431 1.00 62.38 76 TYR A N 1
ATOM 617 C CA . TYR A 1 76 ? 9.640 -7.773 1.714 1.00 62.38 76 TYR A CA 1
ATOM 618 C C . TYR A 1 76 ? 10.765 -6.712 1.714 1.00 62.38 76 TYR A C 1
ATOM 620 O O . TYR A 1 76 ? 10.690 -5.702 2.412 1.00 62.38 76 TYR A O 1
ATOM 628 N N . GLY A 1 77 ? 11.852 -6.939 0.968 1.00 53.00 77 GLY A N 1
ATOM 629 C CA . GLY A 1 77 ? 13.027 -6.056 0.977 1.00 53.00 77 GLY A CA 1
ATOM 630 C C . GLY A 1 77 ? 13.903 -6.136 2.240 1.00 53.00 77 GLY A C 1
ATOM 631 O O . GLY A 1 77 ? 14.759 -5.276 2.434 1.00 53.00 77 GLY A O 1
ATOM 632 N N . ALA A 1 78 ? 13.738 -7.157 3.089 1.00 45.94 78 ALA A N 1
ATOM 633 C CA . ALA A 1 78 ? 14.606 -7.428 4.244 1.00 45.94 78 ALA A CA 1
ATOM 634 C C . ALA A 1 78 ? 15.989 -8.008 3.863 1.00 45.94 78 ALA A C 1
ATOM 636 O O . ALA A 1 78 ? 16.863 -8.140 4.717 1.00 45.94 78 ALA A O 1
ATOM 637 N N . GLY A 1 79 ? 16.202 -8.346 2.585 1.00 43.28 79 GLY A N 1
ATOM 638 C CA . GLY A 1 79 ? 17.475 -8.822 2.042 1.00 43.28 79 GLY A CA 1
ATOM 639 C C . GLY A 1 79 ? 17.906 -8.038 0.801 1.00 43.28 79 GLY A C 1
ATOM 640 O O . GLY A 1 79 ? 17.071 -7.564 0.028 1.00 43.28 79 GLY A O 1
ATOM 641 N N . SER A 1 80 ? 19.221 -7.924 0.593 1.00 33.78 80 SER A N 1
ATOM 642 C CA . SER A 1 80 ? 19.791 -7.303 -0.610 1.00 33.78 80 SER A CA 1
ATOM 643 C C . SER A 1 80 ? 19.318 -8.042 -1.868 1.00 33.78 80 SER A C 1
ATOM 645 O O . SER A 1 80 ? 19.490 -9.255 -1.968 1.00 33.78 80 SER A O 1
ATOM 647 N N . GLY A 1 81 ? 18.702 -7.321 -2.810 1.00 41.53 81 GLY A N 1
ATOM 648 C CA . GLY A 1 81 ? 18.094 -7.895 -4.018 1.00 41.53 81 GLY A CA 1
ATOM 649 C C . GLY A 1 81 ? 16.613 -8.285 -3.895 1.00 41.53 81 GLY A C 1
ATOM 650 O O . GLY A 1 81 ? 16.030 -8.725 -4.882 1.00 41.53 81 GLY A O 1
ATOM 651 N N . GLY A 1 82 ? 15.976 -8.098 -2.733 1.00 49.62 82 GLY A N 1
ATOM 652 C CA . GLY A 1 82 ? 14.533 -8.304 -2.572 1.00 49.62 82 GLY A CA 1
ATOM 653 C C . GLY A 1 82 ? 13.711 -7.249 -3.319 1.00 49.62 82 GLY A C 1
ATOM 654 O O . GLY A 1 82 ? 13.481 -6.158 -2.793 1.00 49.62 82 GLY A O 1
ATOM 655 N N . ILE A 1 83 ? 13.245 -7.578 -4.528 1.00 61.50 83 ILE A N 1
ATOM 656 C CA . ILE A 1 83 ? 12.266 -6.768 -5.264 1.00 61.50 83 ILE A CA 1
ATOM 657 C C . ILE A 1 83 ? 10.962 -6.800 -4.469 1.00 61.50 83 ILE A C 1
ATOM 659 O O . ILE A 1 83 ? 10.304 -7.835 -4.400 1.00 61.50 83 ILE A O 1
ATOM 663 N N . SER A 1 84 ? 10.606 -5.671 -3.860 1.00 71.00 84 SER A N 1
ATOM 664 C CA . SER A 1 84 ? 9.354 -5.503 -3.126 1.00 71.00 84 SER A CA 1
ATOM 665 C C . SER A 1 84 ? 8.673 -4.200 -3.518 1.00 71.00 84 SER A C 1
ATOM 667 O O . SER A 1 84 ? 9.334 -3.209 -3.844 1.00 71.00 84 SER A O 1
ATOM 669 N N . HIS A 1 85 ? 7.346 -4.218 -3.538 1.00 80.69 85 HIS A N 1
ATOM 670 C CA . HIS A 1 85 ? 6.537 -3.123 -4.052 1.00 80.69 85 HIS A CA 1
ATOM 671 C C . HIS A 1 85 ? 5.261 -2.956 -3.232 1.00 80.69 85 HIS A C 1
ATOM 673 O O . HIS A 1 85 ? 4.715 -3.934 -2.741 1.00 80.69 85 HIS A O 1
ATOM 679 N N . THR A 1 86 ? 4.809 -1.721 -3.031 1.00 84.94 86 THR A N 1
ATOM 680 C CA . THR A 1 86 ? 3.699 -1.418 -2.114 1.00 84.94 86 THR A CA 1
ATOM 681 C C . THR A 1 86 ? 2.890 -0.222 -2.598 1.00 84.94 86 THR A C 1
ATOM 683 O O . THR A 1 86 ? 3.406 0.644 -3.311 1.00 84.94 86 THR A O 1
ATOM 686 N N . GLY A 1 87 ? 1.627 -0.174 -2.190 1.00 87.88 87 GLY A N 1
ATOM 687 C CA . GLY A 1 87 ? 0.682 0.887 -2.518 1.00 87.88 87 GLY A CA 1
ATOM 688 C C . GLY A 1 87 ? -0.687 0.589 -1.911 1.00 87.88 87 GLY A C 1
ATOM 689 O O . GLY A 1 87 ? -0.784 -0.198 -0.971 1.00 87.88 87 GLY A O 1
ATOM 690 N N . LEU A 1 88 ? -1.738 1.218 -2.437 1.00 90.12 88 LEU A N 1
ATOM 691 C CA . LEU A 1 88 ? -3.108 1.063 -1.941 1.00 90.12 88 LEU A CA 1
ATOM 692 C C . LEU A 1 88 ? -4.099 0.803 -3.078 1.00 90.12 88 LEU A C 1
ATOM 694 O O . LEU A 1 88 ? -3.881 1.265 -4.196 1.00 90.12 88 LEU A O 1
ATOM 698 N N . PHE A 1 89 ? -5.213 0.138 -2.789 1.00 90.38 89 PHE A N 1
ATOM 699 C CA . PHE A 1 89 ? -6.357 0.034 -3.696 1.00 90.38 89 PHE A CA 1
ATOM 700 C C . PHE A 1 89 ? -7.200 1.320 -3.674 1.00 90.38 89 PHE A C 1
ATOM 702 O O . PHE A 1 89 ? -7.525 1.862 -2.616 1.00 90.38 89 PHE A O 1
ATOM 709 N N . MET A 1 90 ? -7.563 1.831 -4.851 1.00 86.69 90 MET A N 1
ATOM 710 C CA . MET A 1 90 ? -8.424 3.010 -5.024 1.00 86.69 90 MET A CA 1
ATOM 711 C C . MET A 1 90 ? -9.914 2.664 -5.148 1.00 86.69 90 MET A C 1
ATOM 713 O O . MET A 1 90 ? -10.761 3.546 -4.961 1.00 86.69 90 MET A O 1
ATOM 717 N N . ASP A 1 91 ? -10.224 1.409 -5.458 1.00 86.75 91 ASP A N 1
ATOM 718 C CA . ASP A 1 91 ? -11.559 0.834 -5.587 1.00 86.75 91 ASP A CA 1
ATOM 719 C C . ASP A 1 91 ? -11.621 -0.563 -4.937 1.00 86.75 91 ASP A C 1
ATOM 721 O O . ASP A 1 91 ? -10.650 -1.028 -4.346 1.00 86.75 91 ASP A O 1
ATOM 725 N N . ASN A 1 92 ? -12.790 -1.206 -4.986 1.00 81.75 92 ASN A N 1
ATOM 726 C CA . ASN A 1 92 ? -13.003 -2.560 -4.462 1.00 81.75 92 ASN A CA 1
ATOM 727 C C . ASN A 1 92 ? -12.687 -3.599 -5.552 1.00 81.75 92 ASN A C 1
ATOM 729 O O . ASN A 1 92 ? -13.575 -4.336 -5.983 1.00 81.75 92 ASN A O 1
ATOM 733 N N . GLY A 1 93 ? -11.472 -3.563 -6.096 1.00 74.88 93 GLY A N 1
ATOM 734 C CA . GLY A 1 93 ? -11.109 -4.371 -7.252 1.00 74.88 93 GLY A CA 1
ATOM 735 C C . GLY A 1 93 ? -9.707 -4.075 -7.764 1.00 74.88 93 GLY A C 1
ATOM 736 O O . GLY A 1 93 ? -8.734 -4.145 -7.020 1.00 74.88 93 GLY A O 1
ATOM 737 N N . ASP A 1 94 ? -9.594 -3.801 -9.062 1.00 82.62 94 ASP A N 1
ATOM 738 C CA . ASP A 1 94 ? -8.310 -3.873 -9.749 1.00 82.62 94 ASP A CA 1
ATOM 739 C C . ASP A 1 94 ? -7.509 -2.565 -9.783 1.00 82.62 94 ASP A C 1
ATOM 741 O O . ASP A 1 94 ? -6.394 -2.591 -10.299 1.00 82.62 94 ASP A O 1
ATOM 745 N N . THR A 1 95 ? -8.004 -1.410 -9.322 1.00 87.12 95 THR A N 1
ATOM 746 C CA . THR A 1 95 ? -7.240 -0.157 -9.481 1.00 87.12 95 THR A CA 1
ATOM 747 C C . THR A 1 95 ? -6.402 0.141 -8.247 1.00 87.12 95 THR A C 1
ATOM 749 O O . THR A 1 95 ? -6.926 0.459 -7.182 1.00 87.12 95 THR A O 1
ATOM 752 N N . ILE A 1 96 ? -5.080 0.143 -8.406 1.00 86.25 96 ILE A N 1
ATOM 753 C CA . ILE A 1 96 ? -4.122 0.515 -7.361 1.00 86.25 96 ILE A CA 1
ATOM 754 C C . ILE A 1 96 ? -3.489 1.882 -7.613 1.00 86.25 96 ILE A C 1
ATOM 756 O O . ILE A 1 96 ? -3.347 2.325 -8.749 1.00 86.25 96 ILE A O 1
ATOM 760 N N . ILE A 1 97 ? -3.061 2.534 -6.535 1.00 84.62 97 ILE A N 1
ATOM 761 C CA . ILE A 1 97 ? -2.210 3.721 -6.535 1.00 84.62 97 ILE A CA 1
ATOM 762 C C . ILE A 1 97 ? -0.914 3.421 -5.784 1.00 84.62 97 ILE A C 1
ATOM 764 O O . ILE A 1 97 ? -0.925 2.926 -4.655 1.00 84.62 97 ILE A O 1
ATOM 768 N N . HIS A 1 98 ? 0.219 3.714 -6.415 1.00 78.31 98 HIS A N 1
ATOM 769 C CA . HIS A 1 98 ? 1.536 3.422 -5.855 1.00 78.31 98 HIS A CA 1
ATOM 770 C C . HIS A 1 98 ? 2.580 4.448 -6.305 1.00 78.31 98 HIS A C 1
ATOM 772 O O . HIS A 1 98 ? 2.451 5.060 -7.368 1.00 78.31 98 HIS A O 1
ATOM 778 N N . SER A 1 99 ? 3.648 4.615 -5.516 1.00 71.00 99 SER A N 1
ATOM 779 C CA . SER A 1 99 ? 4.849 5.295 -6.011 1.00 71.00 99 SER A CA 1
ATOM 780 C C . SER A 1 99 ? 5.620 4.350 -6.928 1.00 71.00 99 SER A C 1
ATOM 782 O O . SER A 1 99 ? 5.955 3.224 -6.550 1.00 71.00 99 SER A O 1
ATOM 784 N N . SER A 1 100 ? 5.880 4.799 -8.151 1.00 59.12 100 SER A N 1
ATOM 785 C CA . SER A 1 100 ? 6.609 4.062 -9.177 1.00 59.12 100 SER A CA 1
ATOM 786 C C . SER A 1 100 ? 8.026 4.616 -9.298 1.00 59.12 100 SER A C 1
ATOM 788 O O . SER A 1 100 ? 8.219 5.745 -9.741 1.00 59.12 100 SER A O 1
ATOM 790 N N . TRP A 1 101 ? 9.035 3.804 -8.968 1.00 49.41 101 TRP A N 1
ATOM 791 C CA . TRP A 1 101 ? 10.415 4.103 -9.373 1.00 49.41 101 TRP A CA 1
ATOM 792 C C . TRP A 1 101 ? 10.731 3.590 -10.790 1.00 49.41 101 TRP A C 1
ATOM 794 O O . TRP A 1 101 ? 11.681 4.055 -11.416 1.00 49.41 101 TRP A O 1
ATOM 804 N N . HIS A 1 102 ? 9.964 2.615 -11.300 1.00 38.66 102 HIS A N 1
ATOM 805 C CA . HIS A 1 102 ? 10.354 1.835 -12.482 1.00 38.66 102 HIS A CA 1
ATOM 806 C C . HIS A 1 102 ? 9.320 1.810 -13.622 1.00 38.66 102 HIS A C 1
ATOM 808 O O . HIS A 1 102 ? 9.698 1.635 -14.784 1.00 38.66 102 HIS A O 1
ATOM 814 N N . THR A 1 103 ? 8.031 2.000 -13.346 1.00 38.41 103 THR A N 1
ATOM 815 C CA . THR A 1 103 ? 6.972 1.861 -14.351 1.00 38.41 103 THR A CA 1
ATOM 816 C C . THR A 1 103 ? 6.873 3.113 -15.229 1.00 38.41 103 THR A C 1
ATOM 818 O O . THR A 1 103 ? 6.743 4.225 -14.726 1.00 38.41 103 THR A O 1
ATOM 821 N N . ALA A 1 104 ? 6.906 2.899 -16.550 1.00 36.38 104 ALA A N 1
ATOM 822 C CA . ALA A 1 104 ? 6.733 3.870 -17.643 1.00 36.38 104 ALA A CA 1
ATOM 823 C C . ALA A 1 104 ? 7.920 4.776 -18.045 1.00 36.38 104 ALA A C 1
ATOM 825 O O . ALA A 1 104 ? 7.770 5.555 -18.984 1.00 36.38 104 ALA A O 1
ATOM 826 N N . GLY A 1 105 ? 9.108 4.676 -17.431 1.00 35.19 105 GLY A N 1
ATOM 827 C CA . GLY A 1 105 ? 10.323 5.364 -17.926 1.00 35.19 105 GLY A CA 1
ATOM 828 C C . GLY A 1 105 ? 10.262 6.903 -17.927 1.00 35.19 105 GLY A C 1
ATOM 829 O O . GLY A 1 105 ? 11.160 7.569 -18.447 1.00 35.19 105 GLY A O 1
ATOM 830 N N . ARG A 1 106 ? 9.215 7.477 -17.330 1.00 38.84 106 ARG A N 1
ATOM 831 C CA . ARG A 1 106 ? 9.024 8.912 -17.161 1.00 38.84 106 ARG A CA 1
ATOM 832 C C . ARG A 1 106 ? 9.618 9.334 -15.828 1.00 38.84 106 ARG A C 1
ATOM 834 O O . ARG A 1 106 ? 9.031 9.113 -14.772 1.00 38.84 106 ARG A O 1
ATOM 841 N N . LYS A 1 107 ? 10.758 10.030 -15.881 1.00 37.53 107 LYS A N 1
ATOM 842 C CA . LYS A 1 107 ? 11.068 10.999 -14.823 1.00 37.53 107 LYS A CA 1
ATOM 843 C C . LYS A 1 107 ? 9.828 11.890 -14.634 1.00 37.53 107 LYS A C 1
ATOM 845 O O . LYS A 1 107 ? 9.228 12.289 -15.630 1.00 37.53 107 LYS A O 1
ATOM 850 N N . HIS A 1 108 ? 9.502 12.206 -13.380 1.00 41.72 108 HIS A N 1
ATOM 851 C CA . HIS A 1 108 ? 8.424 13.110 -12.936 1.00 41.72 108 HIS A CA 1
ATOM 852 C C . HIS A 1 108 ? 7.002 12.532 -12.717 1.00 41.72 108 HIS A C 1
ATOM 854 O O . HIS A 1 108 ? 6.153 13.273 -12.231 1.00 41.72 108 HIS A O 1
ATOM 860 N N . GLU A 1 109 ? 6.727 11.237 -12.932 1.00 47.44 109 GLU A N 1
ATOM 861 C CA . GLU A 1 109 ? 5.450 10.606 -12.511 1.00 47.44 109 GLU A CA 1
ATOM 862 C C . GLU A 1 109 ? 5.617 9.826 -11.190 1.00 47.44 109 GLU A C 1
ATOM 864 O O . GLU A 1 109 ? 5.682 8.601 -11.159 1.00 47.44 109 GLU A O 1
ATOM 869 N N . ALA A 1 110 ? 5.734 10.561 -10.075 1.00 56.00 110 ALA A N 1
ATOM 870 C CA . ALA A 1 110 ? 6.102 10.005 -8.763 1.00 56.00 110 ALA A CA 1
ATOM 871 C C . ALA A 1 110 ? 5.026 9.126 -8.090 1.00 56.00 110 ALA A C 1
ATOM 873 O O . ALA A 1 110 ? 5.351 8.352 -7.196 1.00 56.00 110 ALA A O 1
ATOM 874 N N . VAL A 1 111 ? 3.756 9.245 -8.485 1.00 68.06 111 VAL A N 1
ATOM 875 C CA . VAL A 1 111 ? 2.641 8.413 -8.006 1.00 68.06 111 VAL A CA 1
ATOM 876 C C . VAL A 1 111 ? 1.712 8.167 -9.186 1.00 68.06 111 VAL A C 1
ATOM 878 O O . VAL A 1 111 ? 1.301 9.125 -9.841 1.00 68.06 111 VAL A O 1
ATOM 881 N N . VAL A 1 112 ? 1.382 6.904 -9.458 1.00 73.88 112 VAL A N 1
ATOM 882 C CA . VAL A 1 112 ? 0.584 6.510 -10.628 1.00 73.88 112 VAL A CA 1
ATOM 883 C C . VAL A 1 112 ? -0.584 5.600 -10.238 1.00 73.88 112 VAL A C 1
ATOM 885 O O . VAL A 1 112 ? -0.413 4.721 -9.388 1.00 73.88 112 VAL A O 1
ATOM 888 N N . PRO A 1 113 ? -1.770 5.787 -10.848 1.00 80.38 113 PRO A N 1
ATOM 889 C CA . PRO A 1 113 ? -2.841 4.808 -10.813 1.00 80.38 113 PRO A CA 1
ATOM 890 C C . PRO A 1 113 ? -2.608 3.740 -11.894 1.00 80.38 113 PRO A C 1
ATOM 892 O O . PRO A 1 113 ? -2.408 4.069 -13.065 1.00 80.38 113 PRO A O 1
ATOM 895 N N . THR A 1 114 ? -2.634 2.463 -11.525 1.00 83.62 114 THR A N 1
ATOM 896 C CA . THR A 1 114 ? -2.443 1.331 -12.447 1.00 83.62 114 THR A CA 1
ATOM 897 C C . THR A 1 114 ? -3.440 0.210 -12.153 1.00 83.62 114 THR A C 1
ATOM 899 O O . THR A 1 114 ? -4.057 0.165 -11.091 1.00 83.62 114 THR A O 1
ATOM 902 N N . ASN A 1 115 ? -3.629 -0.700 -13.111 1.00 86.12 115 ASN A N 1
ATOM 903 C CA . ASN A 1 115 ? -4.383 -1.928 -12.871 1.00 86.12 115 ASN A CA 1
ATOM 904 C C . ASN A 1 115 ? -3.471 -2.952 -12.169 1.00 86.12 115 ASN A C 1
ATOM 906 O O . ASN A 1 115 ? -2.420 -3.309 -12.708 1.00 86.12 115 ASN A O 1
ATOM 910 N N . HIS A 1 116 ? -3.898 -3.409 -10.992 1.00 83.50 116 HIS A N 1
ATOM 911 C CA . HIS A 1 116 ? -3.234 -4.363 -10.112 1.00 83.50 116 HIS A CA 1
ATOM 912 C C . HIS A 1 116 ? -2.796 -5.605 -10.875 1.00 83.50 116 HIS A C 1
ATOM 914 O O . HIS A 1 116 ? -1.607 -5.898 -10.922 1.00 83.50 116 HIS A O 1
ATOM 920 N N . ASN A 1 117 ? -3.737 -6.292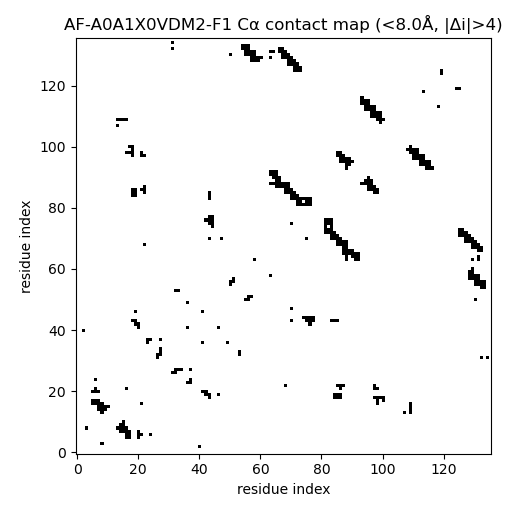 -11.525 1.00 83.00 117 ASN A N 1
ATOM 921 C CA . ASN A 1 117 ? -3.477 -7.578 -12.164 1.00 83.00 117 ASN A CA 1
ATOM 922 C C . ASN A 1 117 ? -2.477 -7.415 -13.312 1.00 83.00 117 ASN A C 1
ATOM 924 O O . ASN A 1 117 ? -1.444 -8.077 -13.312 1.00 83.00 117 ASN A O 1
ATOM 928 N N . ASN A 1 118 ? -2.702 -6.456 -14.214 1.00 82.50 118 ASN A N 1
ATOM 929 C CA . ASN A 1 118 ? -1.787 -6.175 -15.325 1.00 82.50 118 ASN A CA 1
ATOM 930 C C . ASN A 1 118 ? -0.364 -5.847 -14.837 1.00 82.50 118 ASN A C 1
ATOM 932 O O . ASN A 1 118 ? 0.619 -6.333 -15.396 1.00 82.50 118 ASN A O 1
ATOM 936 N N . TYR A 1 119 ? -0.233 -5.023 -13.793 1.00 80.31 119 TYR A N 1
ATOM 937 C CA . TYR A 1 119 ? 1.076 -4.632 -13.270 1.00 80.31 119 TYR A CA 1
ATOM 938 C C . TYR A 1 119 ? 1.744 -5.745 -12.440 1.00 80.31 119 TYR A C 1
ATOM 940 O O . TYR A 1 119 ? 2.967 -5.893 -12.483 1.00 80.31 119 TYR A O 1
ATOM 948 N N . TRP A 1 120 ? 0.961 -6.587 -11.766 1.00 81.25 120 TRP A N 1
ATOM 949 C CA . TRP A 1 120 ? 1.418 -7.791 -11.071 1.00 81.25 120 TRP A CA 1
ATOM 950 C C . TRP A 1 120 ? 1.946 -8.846 -12.056 1.00 81.25 120 TRP A C 1
ATOM 952 O O . TRP A 1 120 ? 3.024 -9.406 -11.843 1.00 81.25 120 TRP A O 1
ATOM 962 N N . GLU A 1 121 ? 1.257 -9.056 -13.186 1.00 81.94 121 GLU A N 1
ATOM 963 C CA . GLU A 1 121 ? 1.722 -9.936 -14.267 1.00 81.94 121 GLU A CA 1
ATOM 964 C C . GLU A 1 121 ? 3.033 -9.436 -14.889 1.00 81.94 121 GLU A C 1
ATOM 966 O O . GLU A 1 121 ? 3.988 -10.209 -15.002 1.00 81.94 121 GLU A O 1
ATOM 971 N N . LEU A 1 122 ? 3.120 -8.139 -15.215 1.00 79.06 122 LEU A N 1
ATOM 972 C CA . LEU A 1 122 ? 4.355 -7.500 -15.695 1.00 79.06 122 LEU A CA 1
ATOM 973 C C . LEU A 1 122 ? 5.506 -7.600 -14.682 1.00 79.06 122 LEU A C 1
ATOM 975 O O . LEU A 1 122 ? 6.667 -7.683 -15.078 1.00 79.06 122 LEU A O 1
ATOM 979 N N . SER A 1 123 ? 5.190 -7.635 -13.385 1.00 71.38 123 SER A N 1
ATOM 980 C CA . SER A 1 123 ? 6.159 -7.804 -12.296 1.00 71.38 123 SER A CA 1
ATOM 981 C C . SER A 1 123 ? 6.585 -9.263 -12.070 1.00 71.38 123 SER A C 1
ATOM 983 O O . SER A 1 123 ? 7.269 -9.547 -11.090 1.00 71.38 123 SER A O 1
ATOM 985 N N . THR A 1 124 ? 6.218 -10.195 -12.961 1.00 81.12 124 THR A N 1
ATOM 986 C CA . THR A 1 124 ? 6.478 -11.649 -12.877 1.00 81.12 124 THR A CA 1
ATOM 987 C C . THR A 1 124 ? 5.719 -12.393 -11.770 1.00 81.12 124 THR A C 1
ATOM 989 O O . THR A 1 124 ? 6.155 -13.453 -11.330 1.00 81.12 124 THR A O 1
ATOM 992 N N . LYS A 1 125 ? 4.542 -11.886 -11.372 1.00 81.44 125 LYS A N 1
ATOM 993 C CA . LYS A 1 125 ? 3.632 -12.507 -10.386 1.00 81.44 125 LYS A CA 1
ATOM 994 C C . LYS A 1 125 ? 4.295 -12.763 -9.014 1.00 81.44 125 LYS A C 1
ATOM 996 O O . LYS A 1 125 ? 4.323 -13.906 -8.556 1.00 81.44 125 LYS A O 1
ATOM 1001 N N . PRO A 1 126 ? 4.852 -11.724 -8.357 1.00 77.88 126 PRO A N 1
ATOM 1002 C CA . PRO A 1 126 ? 5.474 -11.858 -7.039 1.00 77.88 126 PRO A CA 1
ATOM 1003 C C . PRO A 1 126 ? 4.468 -12.308 -5.968 1.00 77.88 126 PRO A C 1
ATOM 1005 O O . PRO A 1 126 ? 3.265 -12.086 -6.108 1.00 77.88 126 PRO A O 1
ATOM 1008 N N . GLU A 1 127 ? 4.964 -12.870 -4.862 1.00 82.81 127 GLU A N 1
ATOM 1009 C CA . GLU A 1 127 ? 4.159 -13.080 -3.649 1.00 82.81 127 GLU A CA 1
ATOM 1010 C C . GLU A 1 127 ? 3.475 -11.767 -3.231 1.00 82.81 127 GLU A C 1
ATOM 1012 O O . GLU A 1 127 ? 4.088 -10.699 -3.320 1.00 82.81 127 GLU A O 1
ATOM 1017 N N . TYR A 1 128 ? 2.211 -11.836 -2.806 1.00 85.38 128 TYR A N 1
ATOM 1018 C CA . TYR A 1 128 ? 1.410 -10.677 -2.418 1.00 85.38 128 TYR A CA 1
ATOM 1019 C C . TYR A 1 128 ? 0.696 -10.900 -1.083 1.00 85.38 128 TYR A C 1
ATOM 1021 O O . TYR A 1 128 ? 0.290 -12.012 -0.756 1.00 85.38 128 TYR A O 1
ATOM 1029 N N . HIS A 1 129 ? 0.498 -9.810 -0.347 1.00 88.12 129 HIS A N 1
ATOM 1030 C CA . HIS A 1 129 ? -0.336 -9.730 0.848 1.00 88.12 129 HIS A CA 1
ATOM 1031 C C . HIS A 1 129 ? -1.152 -8.444 0.779 1.00 88.12 129 HIS A C 1
ATOM 1033 O O . HIS A 1 129 ? -0.622 -7.393 0.403 1.00 88.12 129 HIS A O 1
ATOM 1039 N N . PHE A 1 130 ? -2.421 -8.517 1.164 1.00 91.44 130 PHE A N 1
ATOM 1040 C CA . PHE A 1 130 ? -3.313 -7.366 1.222 1.00 91.44 130 PHE A CA 1
ATOM 1041 C C . PHE A 1 130 ? -3.750 -7.137 2.662 1.00 91.44 130 PHE A C 1
ATOM 1043 O O . PHE A 1 130 ? -3.959 -8.093 3.404 1.00 91.44 130 PHE A O 1
ATOM 1050 N N . PHE A 1 131 ? -3.866 -5.877 3.067 1.00 91.88 131 PHE A N 1
ATOM 1051 C CA . PHE A 1 131 ? -4.220 -5.496 4.428 1.00 91.88 131 PHE A CA 1
ATOM 1052 C C . PHE A 1 131 ? -5.420 -4.564 4.413 1.00 91.88 131 PHE A C 1
ATOM 1054 O O . PHE A 1 131 ? -5.376 -3.508 3.781 1.00 91.88 131 PHE A O 1
ATOM 1061 N N . HIS A 1 132 ? -6.451 -4.940 5.162 1.00 91.25 132 HIS A N 1
ATOM 1062 C CA . HIS A 1 132 ? -7.678 -4.181 5.341 1.00 91.25 132 HIS A CA 1
ATOM 1063 C C . HIS A 1 132 ? -7.673 -3.435 6.679 1.00 91.25 132 HIS A C 1
ATOM 1065 O O . HIS A 1 132 ? -7.257 -3.971 7.714 1.00 91.25 132 HIS A O 1
ATOM 1071 N N . CYS A 1 133 ? -8.164 -2.197 6.672 1.00 87.75 133 CYS A N 1
ATOM 1072 C CA . CYS A 1 133 ? -8.318 -1.393 7.880 1.00 87.75 133 CYS A CA 1
ATOM 1073 C C . CYS A 1 133 ? -9.654 -1.718 8.556 1.00 87.75 133 CYS A C 1
ATOM 1075 O O . CYS A 1 133 ? -10.703 -1.274 8.096 1.00 87.75 133 CYS A O 1
ATOM 1077 N N . THR A 1 134 ? -9.638 -2.434 9.682 1.00 81.62 134 THR A N 1
ATOM 1078 C CA . THR A 1 134 ? -10.869 -2.813 10.409 1.00 81.62 134 THR A CA 1
ATOM 1079 C C . THR A 1 134 ? -11.519 -1.671 11.200 1.00 81.62 134 THR A C 1
ATOM 1081 O O . THR A 1 134 ? -12.486 -1.903 11.922 1.00 81.62 134 THR A O 1
ATOM 1084 N N . GLY A 1 135 ? -10.992 -0.449 11.087 1.00 66.19 135 GLY A N 1
ATOM 1085 C CA . GLY A 1 135 ? -11.432 0.718 11.849 1.00 66.19 135 GLY A CA 1
ATOM 1086 C C . GLY A 1 135 ? -10.885 0.782 13.281 1.00 66.19 135 GLY A C 1
ATOM 1087 O O . GLY A 1 135 ? -10.406 -0.204 13.843 1.00 66.19 135 GLY A O 1
ATOM 1088 N N . LYS A 1 136 ? -10.968 1.987 13.853 1.00 49.06 136 LYS A N 1
ATOM 1089 C CA . LYS A 1 136 ? -10.863 2.286 15.287 1.00 49.06 136 LYS A CA 1
ATOM 1090 C C . LYS A 1 136 ? -12.199 2.843 15.768 1.00 49.06 136 LYS A C 1
ATOM 1092 O O . LYS A 1 136 ? -12.845 3.525 14.942 1.00 49.06 136 LYS A O 1
#

InterPro domains:
  IPR000064 Endopeptidase, NLPC/P60 domain [PS51935] (1-131)
  IPR008044 Bacteriophage lysin [PF05382] (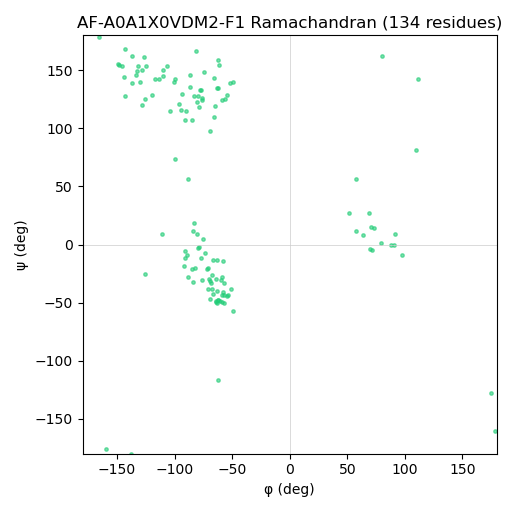16-133)
  IPR038765 Papain-like cysteine peptidase superfamily [SSF54001] (15-111)

pLDDT: mean 72.03, std 17.65, range [29.64, 91.88]

Radius of gyration: 14.17 Å; Cα contacts (8 Å, |Δi|>4): 236; chains: 1; bounding box: 35×34×34 Å

Sequence (136 aa):
MQWDLRDGKQADKTTYFDCSSFVYYVLNKAGAWDNSYLRRSHYTGTLRQDLLNAGWVEVDGNHVSKGDVFIWGNNYGAGSGGISHTGLFMDNGDTIIHSSWHTAGRKHEAVVPTNHNNYWELSTKPEYHFFHCTGK

Organism: Leuconostoc pseudomesenteroides (NCBI:txid33968)

Nearest PDB structures (foldseek):
  8tw1-assembly1_A  TM=7.326E-01  e=7.480E-06  Streptococcus phage 2972
  4olk-assembly1_A  TM=6.012E-01  e=2.875E-02  Staphylococcus phage G15
  4csh-assembly4_D  TM=5.745E-01  e=4.106E-02  Kayvirus kay
  4ct3-assembly4_K  TM=5.764E-01  e=5.864E-02  Kayvirus kay